Protein AF-A0A382SXR9-F1 (afdb_monomer_lite)

InterPro domains:
  IPR006680 Amidohydrolase-related [PF04909] (3-161)
  IPR032465 2-amino-3-carboxymuconate-6-semialdehyde decarboxylase [PTHR21240] (2-160)
  IPR032466 Metal-dependent hydrolase [SSF51556] (1-163)

Foldseek 3Di:
DAEAEDDAAFDPVCLVCLVVCLVVWLQSVQQPNDNPRDHHHLVNVVVVCVVVVHQAYEHFQEQTQDLVRQVNRLVRQLVSCVVDPRHYAYAGHAFLQVPPSRLVRNVVSVVSRHAAYDCHQCFRNVHQPPPCVSCVSVVVSCVVSVHYYHYDEADPDDDDDGSRGPRHVVSVVVD

pLDDT: mean 93.88, std 7.36, range [59.88, 98.88]

Secondary structure (DSSP, 8-state):
--EEEEE----THHHHTHHHHHHH-HHHHHHT-STT-----HHHHHHHHHHHT--EEEE-----SSHHHHHHHHHHHHHHHHHSTTTEEE-B---GGGTHHHHHHHHHHHHTT---EEEE-HHHHT--TT-HHHHHHHHHHHHHHT--EEE----SSS---TT--S--HHHHTT-

Structure (mmCIF, N/CA/C/O backbone):
data_AF-A0A382SXR9-F1
#
_entry.id   AF-A0A382SXR9-F1
#
loop_
_atom_site.group_PDB
_atom_site.id
_atom_site.type_symbol
_atom_site.label_atom_id
_atom_site.label_alt_id
_atom_site.label_comp_id
_atom_site.label_asym_id
_atom_site.label_entity_id
_atom_site.label_seq_id
_atom_site.pdbx_PDB_ins_code
_atom_site.Cartn_x
_atom_site.Cartn_y
_atom_site.Cartn_z
_atom_site.occupancy
_atom_site.B_iso_or_equiv
_atom_site.auth_seq_id
_atom_site.auth_comp_id
_atom_site.auth_asym_id
_atom_site.auth_atom_id
_atom_site.pdbx_PDB_model_num
ATOM 1 N N . MET A 1 1 ? -22.086 -5.400 10.691 1.00 87.88 1 MET A N 1
ATOM 2 C CA . MET A 1 1 ? -20.706 -5.180 10.244 1.00 87.88 1 MET A CA 1
ATOM 3 C C . MET A 1 1 ? -20.646 -4.976 8.745 1.00 87.88 1 MET A C 1
ATOM 5 O O . MET A 1 1 ? -20.567 -5.946 7.997 1.00 87.88 1 MET A O 1
ATOM 9 N N . VAL A 1 2 ? -20.720 -3.713 8.325 1.00 97.50 2 VAL A N 1
ATOM 10 C CA . VAL A 1 2 ? -20.358 -3.266 6.971 1.00 97.50 2 VAL A CA 1
ATOM 11 C C . VAL A 1 2 ? -18.852 -3.012 6.930 1.00 97.50 2 VAL A C 1
ATOM 13 O O . VAL A 1 2 ? -18.335 -2.294 7.786 1.00 97.50 2 VAL A O 1
ATOM 16 N N . ILE A 1 3 ? -18.162 -3.619 5.960 1.00 98.00 3 ILE A N 1
ATOM 17 C CA . ILE A 1 3 ? -16.726 -3.432 5.738 1.00 98.00 3 ILE A CA 1
ATOM 18 C C . ILE A 1 3 ? -16.524 -2.819 4.355 1.00 98.00 3 ILE A C 1
ATOM 20 O O . ILE A 1 3 ? -16.946 -3.421 3.367 1.00 98.00 3 ILE A O 1
ATOM 24 N N . ASP A 1 4 ? -15.850 -1.673 4.291 1.00 97.94 4 ASP A N 1
ATOM 25 C CA . ASP A 1 4 ? -15.248 -1.193 3.048 1.00 97.94 4 ASP A CA 1
ATOM 26 C C . ASP A 1 4 ? -13.855 -1.813 2.915 1.00 97.94 4 ASP A C 1
ATOM 28 O O . ASP A 1 4 ? -12.965 -1.584 3.732 1.00 97.94 4 ASP A O 1
ATOM 32 N N . SER A 1 5 ? -13.671 -2.668 1.915 1.00 96.31 5 SER A N 1
ATOM 33 C CA . SER A 1 5 ? -12.423 -3.396 1.727 1.00 96.31 5 SER A CA 1
ATOM 34 C C . SER A 1 5 ? -11.449 -2.699 0.786 1.00 96.31 5 SER A C 1
ATOM 36 O O . SER A 1 5 ? -10.496 -3.358 0.391 1.00 96.31 5 SER A O 1
ATOM 38 N N . HIS A 1 6 ? -11.689 -1.457 0.352 1.00 96.81 6 HIS A N 1
ATOM 39 C CA . HIS A 1 6 ? -10.775 -0.752 -0.551 1.00 96.81 6 HIS A CA 1
ATOM 40 C C . HIS A 1 6 ? -10.943 0.764 -0.453 1.00 96.81 6 HIS A C 1
ATOM 42 O O . HIS A 1 6 ? -11.594 1.390 -1.286 1.00 96.81 6 HIS A O 1
ATOM 48 N N . CYS A 1 7 ? -10.251 1.367 0.507 1.00 95.88 7 CYS A N 1
ATOM 49 C CA . CYS A 1 7 ? -10.097 2.815 0.571 1.00 95.88 7 CYS A CA 1
ATOM 50 C C . CYS A 1 7 ? -8.620 3.213 0.603 1.00 95.88 7 CYS A C 1
ATOM 52 O O . CYS A 1 7 ? -7.734 2.394 0.847 1.00 95.88 7 CYS A O 1
ATOM 54 N N . HIS A 1 8 ? -8.357 4.488 0.338 1.00 97.31 8 HIS A N 1
ATOM 55 C CA . HIS A 1 8 ? -7.020 5.068 0.360 1.00 97.31 8 HIS A CA 1
ATOM 56 C C . HIS A 1 8 ? -7.036 6.300 1.255 1.00 97.31 8 HIS A C 1
ATOM 58 O O . HIS A 1 8 ? -7.949 7.119 1.159 1.00 97.31 8 HIS A O 1
ATOM 64 N N . ILE A 1 9 ? -6.008 6.441 2.088 1.00 98.19 9 ILE A N 1
ATOM 65 C CA . ILE A 1 9 ? -5.716 7.678 2.815 1.00 98.19 9 ILE A CA 1
ATOM 66 C C . ILE A 1 9 ? -4.295 8.109 2.486 1.00 98.19 9 ILE A C 1
ATOM 68 O O . ILE A 1 9 ? -3.428 7.278 2.208 1.00 98.19 9 ILE A O 1
ATOM 72 N N . LEU A 1 10 ? -4.046 9.409 2.531 1.00 97.81 10 LEU A N 1
ATOM 73 C CA . LEU A 1 10 ? -2.738 9.986 2.263 1.00 97.81 10 LEU A CA 1
ATOM 74 C C . LEU A 1 10 ? -2.347 10.948 3.384 1.00 97.81 10 LEU A C 1
ATOM 76 O O . LEU A 1 10 ? -3.227 11.572 3.981 1.00 97.81 10 LEU A O 1
ATOM 80 N N . PRO A 1 11 ? -1.039 11.113 3.655 1.00 97.81 11 PRO A N 1
ATOM 81 C CA . PRO A 1 11 ? -0.582 12.123 4.596 1.00 97.81 11 PRO A CA 1
ATOM 82 C C . PRO A 1 11 ? -1.118 13.508 4.199 1.00 97.81 11 PRO A C 1
ATOM 84 O O . PRO A 1 11 ? -0.981 13.886 3.030 1.00 97.81 11 PRO A O 1
ATOM 87 N N . PRO A 1 12 ? -1.650 14.318 5.135 1.00 96.38 12 PRO A N 1
ATOM 88 C CA . PRO A 1 12 ? -2.136 15.665 4.823 1.00 96.38 12 PRO A CA 1
ATOM 89 C C . PRO A 1 12 ? -1.080 16.548 4.135 1.00 96.38 12 PRO A C 1
ATOM 91 O O . PRO A 1 12 ? -1.400 17.356 3.264 1.00 96.38 12 PRO A O 1
ATOM 94 N N . SER A 1 13 ? 0.204 16.329 4.450 1.00 95.94 13 SER A N 1
ATOM 95 C CA . SER A 1 13 ? 1.346 17.012 3.826 1.00 95.94 13 SER A CA 1
ATOM 96 C C . SER A 1 13 ? 1.427 16.812 2.305 1.00 95.94 13 SER A C 1
ATOM 98 O O . SER A 1 13 ? 2.001 17.648 1.604 1.00 95.94 13 SER A O 1
ATOM 100 N N . PHE A 1 14 ? 0.841 15.741 1.754 1.00 95.75 14 PHE A N 1
ATOM 101 C CA . PHE A 1 14 ? 0.859 15.477 0.313 1.00 95.75 14 PHE A CA 1
ATOM 102 C C . PHE A 1 14 ? 0.057 16.524 -0.460 1.00 95.75 14 PHE A C 1
ATOM 104 O O . PHE A 1 14 ? 0.428 16.855 -1.588 1.00 95.75 14 PHE A O 1
ATOM 111 N N . GLN A 1 15 ? -0.982 17.099 0.156 1.00 92.62 15 GLN A N 1
ATOM 112 C CA . GLN A 1 15 ? -1.767 18.187 -0.425 1.00 92.62 15 GLN A CA 1
ATOM 113 C C . GLN A 1 15 ? -0.897 19.410 -0.727 1.00 92.62 15 GLN A C 1
ATOM 115 O O . GLN A 1 15 ? -0.994 19.998 -1.803 1.00 92.62 15 GLN A O 1
ATOM 120 N N . GLU A 1 16 ? -0.020 19.769 0.206 1.00 92.81 16 GLU A N 1
ATOM 121 C CA . GLU A 1 16 ? 0.875 20.925 0.099 1.00 92.81 16 GLU A CA 1
ATOM 122 C C . GLU A 1 16 ? 2.058 20.650 -0.843 1.00 92.81 16 GLU A C 1
ATOM 124 O O . GLU A 1 16 ? 2.633 21.564 -1.435 1.00 92.81 16 GLU A O 1
ATOM 129 N N . ARG A 1 17 ? 2.404 19.370 -1.020 1.00 95.06 17 ARG A N 1
ATOM 130 C CA . ARG A 1 17 ? 3.573 18.905 -1.776 1.00 95.06 17 ARG A CA 1
ATOM 131 C C . ARG A 1 17 ? 3.249 18.388 -3.179 1.00 95.06 17 ARG A C 1
ATOM 133 O O . ARG A 1 17 ? 4.149 17.907 -3.863 1.00 95.06 17 ARG A O 1
ATOM 140 N N . ARG A 1 18 ? 2.012 18.532 -3.668 1.00 93.81 18 ARG A N 1
ATOM 141 C CA . ARG A 1 18 ? 1.554 17.994 -4.971 1.00 93.81 18 ARG A CA 1
ATOM 142 C C . ARG A 1 18 ? 2.523 18.210 -6.128 1.00 93.81 18 ARG A C 1
ATOM 144 O O . ARG A 1 18 ? 2.850 17.262 -6.837 1.00 93.81 18 ARG A O 1
ATOM 151 N N . SER A 1 19 ? 3.012 19.436 -6.312 1.00 93.44 19 SER A N 1
ATOM 152 C CA . SER A 1 19 ? 3.936 19.784 -7.402 1.00 93.44 19 SER A CA 1
ATOM 153 C C . SER A 1 19 ? 5.309 19.114 -7.274 1.00 93.44 19 SER A C 1
ATOM 155 O O . SER A 1 19 ? 5.962 18.823 -8.275 1.00 93.44 19 SER A O 1
ATOM 157 N N . GLU A 1 20 ? 5.794 18.897 -6.050 1.00 95.88 20 GLU A N 1
ATOM 158 C CA . GLU A 1 20 ? 7.013 18.121 -5.793 1.00 95.88 20 GLU A CA 1
ATOM 159 C C . GLU A 1 20 ? 6.757 16.639 -6.073 1.00 95.88 20 GLU A C 1
ATOM 161 O O . GLU A 1 20 ? 7.444 16.057 -6.913 1.00 95.88 20 GLU A O 1
ATOM 166 N N . LEU A 1 21 ? 5.728 16.068 -5.446 1.00 96.50 21 LEU A N 1
ATOM 167 C CA . LEU A 1 21 ? 5.398 14.646 -5.536 1.00 96.50 21 LEU A CA 1
ATOM 168 C C . LEU A 1 21 ? 5.080 14.206 -6.967 1.00 96.50 21 LEU A C 1
ATOM 170 O O . LEU A 1 21 ? 5.564 13.168 -7.403 1.00 96.50 21 LEU A O 1
ATOM 174 N N . SER A 1 22 ? 4.38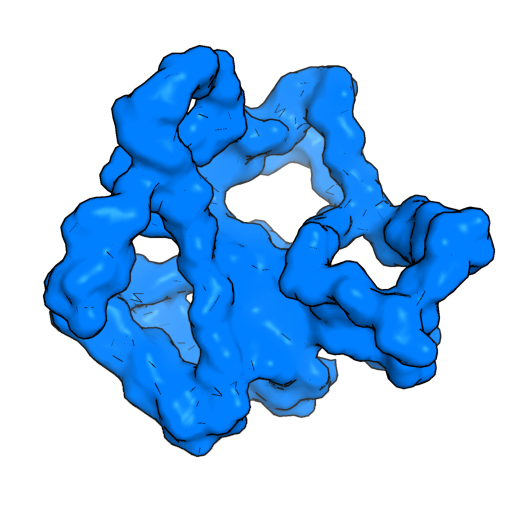3 15.038 -7.745 1.00 94.62 22 SER A N 1
ATOM 175 C CA . SER A 1 22 ? 4.067 14.753 -9.155 1.00 94.62 22 SER A CA 1
ATOM 176 C C . SER A 1 22 ? 5.303 14.627 -10.046 1.00 94.62 22 SER A C 1
ATOM 178 O O . SER A 1 22 ? 5.252 13.959 -11.073 1.00 94.62 22 SER A O 1
ATOM 180 N N . ARG A 1 23 ? 6.412 15.287 -9.685 1.00 95.06 23 ARG A N 1
ATOM 181 C CA . ARG A 1 23 ? 7.692 15.167 -10.405 1.00 95.06 23 ARG A CA 1
ATOM 182 C C . ARG A 1 23 ? 8.549 14.024 -9.880 1.00 95.06 23 ARG A C 1
ATOM 184 O O . ARG A 1 23 ? 9.428 13.555 -10.596 1.00 95.06 23 ARG A O 1
ATOM 191 N N . ARG A 1 24 ? 8.333 13.636 -8.626 1.00 96.06 24 ARG A N 1
ATOM 192 C CA . ARG A 1 24 ? 9.143 12.652 -7.917 1.00 96.06 24 ARG A CA 1
ATOM 193 C C . ARG A 1 24 ? 8.649 11.225 -8.123 1.00 96.06 24 ARG A C 1
ATOM 195 O O . ARG A 1 24 ? 9.470 10.323 -8.220 1.00 96.06 24 ARG A O 1
ATOM 202 N N . ASP A 1 25 ? 7.337 11.033 -8.189 1.00 97.38 25 ASP A N 1
ATOM 203 C CA . ASP A 1 25 ? 6.716 9.716 -8.222 1.00 97.38 25 ASP A CA 1
ATOM 204 C C . ASP A 1 25 ? 5.744 9.579 -9.399 1.00 97.38 25 ASP A C 1
ATOM 206 O O . ASP A 1 25 ? 4.841 10.399 -9.580 1.00 97.38 25 ASP A O 1
ATOM 210 N N . ALA A 1 26 ? 5.919 8.529 -10.205 1.00 94.25 26 ALA A N 1
ATOM 211 C CA . ALA A 1 26 ? 5.116 8.328 -11.408 1.00 94.25 26 ALA A CA 1
ATOM 212 C C . ALA A 1 26 ? 3.651 7.986 -11.092 1.00 94.25 26 ALA A C 1
ATOM 214 O O . ALA A 1 26 ? 2.754 8.387 -11.836 1.00 94.25 26 ALA A O 1
ATOM 215 N N . THR A 1 27 ? 3.392 7.289 -9.984 1.00 94.62 27 THR A N 1
ATOM 216 C CA . THR A 1 27 ? 2.033 6.952 -9.543 1.00 94.62 27 THR A CA 1
ATOM 217 C C . THR A 1 27 ? 1.310 8.202 -9.062 1.00 94.62 27 THR A C 1
ATOM 219 O O . THR A 1 27 ? 0.202 8.472 -9.527 1.00 94.62 27 THR A O 1
ATOM 222 N N . PHE A 1 28 ? 1.957 9.035 -8.242 1.00 95.50 28 PHE A N 1
ATOM 223 C CA . PHE A 1 28 ? 1.408 10.336 -7.856 1.00 95.50 28 PHE A CA 1
ATOM 224 C C . PHE A 1 28 ? 1.161 11.222 -9.084 1.00 95.50 28 PHE A C 1
ATOM 226 O O . PHE A 1 28 ? 0.068 11.759 -9.259 1.00 95.50 28 PHE A O 1
ATOM 233 N N . GLY A 1 29 ? 2.157 11.334 -9.969 1.00 92.81 29 GLY A N 1
ATOM 234 C CA . GLY A 1 29 ? 2.072 12.108 -11.206 1.00 92.81 29 GLY A CA 1
ATOM 235 C C . GLY A 1 29 ? 0.915 11.674 -12.110 1.00 92.81 29 GLY A C 1
ATOM 236 O O . GLY A 1 29 ? 0.283 12.517 -12.748 1.00 92.81 29 GLY A O 1
ATOM 237 N N . SER A 1 30 ? 0.604 10.377 -12.137 1.00 89.81 30 SER A N 1
ATOM 238 C CA . SER A 1 30 ? -0.479 9.818 -12.947 1.00 89.81 30 SER A CA 1
ATOM 239 C C . SER A 1 30 ? -1.860 9.968 -12.305 1.00 89.81 30 SER A C 1
ATOM 241 O O . SER A 1 30 ? -2.809 10.319 -13.002 1.00 89.81 30 SER A O 1
ATOM 243 N N . LEU A 1 31 ? -1.982 9.709 -11.000 1.00 88.69 31 LEU A N 1
ATOM 244 C CA . LEU A 1 31 ? -3.272 9.557 -10.316 1.00 88.69 31 LEU A CA 1
ATOM 245 C C . LEU A 1 31 ? -3.721 10.801 -9.543 1.00 88.69 31 LEU A C 1
ATOM 247 O O . LEU A 1 31 ? -4.913 11.076 -9.455 1.00 88.69 31 LEU A O 1
ATOM 251 N N . LEU A 1 32 ? -2.773 11.536 -8.962 1.00 90.19 32 LEU A N 1
ATOM 252 C CA . LEU A 1 32 ? -3.026 12.487 -7.871 1.00 90.19 32 LEU A CA 1
ATOM 253 C C . LEU A 1 32 ? -2.549 13.913 -8.184 1.00 90.19 32 LEU A C 1
ATOM 255 O O . LEU A 1 32 ? -2.726 14.829 -7.380 1.00 90.19 32 LEU A O 1
ATOM 259 N N . SER A 1 33 ? -1.942 14.123 -9.353 1.00 85.31 33 SER A N 1
ATOM 260 C CA . SER A 1 33 ? -1.326 15.398 -9.738 1.00 85.31 33 SER A CA 1
ATOM 261 C C . SER A 1 33 ? -2.318 16.507 -10.076 1.00 85.31 33 SER A C 1
ATOM 263 O O . SER A 1 33 ? -1.942 17.677 -10.082 1.00 85.31 33 SER A O 1
ATOM 265 N N . ARG A 1 34 ? -3.578 16.165 -10.368 1.00 83.69 34 ARG A N 1
ATOM 266 C CA . ARG A 1 34 ? -4.601 17.152 -10.719 1.00 83.69 34 ARG A CA 1
ATOM 267 C C . ARG A 1 34 ? -5.052 17.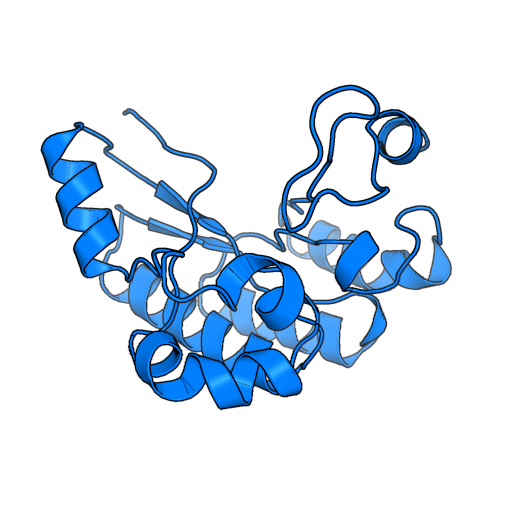927 -9.482 1.00 83.69 34 ARG A C 1
ATOM 269 O O . ARG A 1 34 ? -5.306 17.328 -8.439 1.00 83.69 34 ARG A O 1
ATOM 276 N N . ASP A 1 35 ? -5.242 19.235 -9.634 1.00 77.25 35 ASP A N 1
ATOM 277 C CA . ASP A 1 35 ? -5.682 20.121 -8.546 1.00 77.25 35 ASP A CA 1
ATOM 278 C C . ASP A 1 35 ? -7.073 19.762 -7.992 1.00 77.25 35 ASP A C 1
ATOM 280 O O . ASP A 1 35 ? -7.378 20.072 -6.844 1.00 77.25 35 ASP A O 1
ATOM 284 N N . ASP A 1 36 ? -7.907 19.089 -8.794 1.00 80.81 36 ASP A N 1
ATOM 285 C CA . ASP A 1 36 ? -9.245 18.624 -8.417 1.00 80.81 36 ASP A CA 1
ATOM 286 C C . ASP A 1 36 ? -9.271 17.217 -7.796 1.00 80.81 36 ASP A C 1
ATOM 288 O O . ASP A 1 36 ? -10.315 16.796 -7.297 1.00 80.81 36 ASP A O 1
ATOM 292 N N . ALA A 1 37 ? -8.155 16.478 -7.801 1.00 81.81 37 ALA A N 1
ATOM 293 C CA . ALA A 1 37 ? -8.093 15.167 -7.162 1.00 81.81 37 ALA A CA 1
ATOM 294 C C . ALA A 1 37 ? -8.220 15.336 -5.645 1.00 81.81 37 ALA A C 1
ATOM 296 O O . ALA A 1 37 ? -7.466 16.101 -5.057 1.00 81.81 37 ALA A O 1
ATOM 297 N N . VAL A 1 38 ? -9.131 14.629 -4.983 1.00 84.44 38 VAL A N 1
ATOM 298 C CA . VAL A 1 38 ? -9.257 14.690 -3.518 1.00 84.44 38 VAL A CA 1
ATOM 299 C C . VAL A 1 38 ? -8.226 13.751 -2.887 1.00 84.44 38 VAL A C 1
ATOM 301 O O . VAL A 1 38 ? -8.195 12.569 -3.217 1.00 84.44 38 VAL A O 1
ATOM 304 N N . LEU A 1 39 ? -7.384 14.267 -1.985 1.00 93.00 39 LEU A N 1
ATOM 305 C CA . LEU A 1 39 ? -6.491 13.452 -1.152 1.00 93.00 39 LEU A CA 1
ATOM 306 C C . LEU A 1 39 ? -7.132 13.349 0.230 1.00 93.00 39 LEU A C 1
ATOM 308 O O . LEU A 1 39 ? -7.037 14.284 1.021 1.00 93.00 39 LEU A O 1
ATOM 312 N N . ALA A 1 40 ? -7.849 12.256 0.476 1.00 94.81 40 ALA A N 1
ATOM 313 C CA . ALA A 1 40 ? -8.476 12.020 1.768 1.00 94.81 40 ALA A CA 1
ATOM 314 C C . ALA A 1 40 ? -7.415 11.661 2.817 1.00 94.81 40 ALA A C 1
ATOM 316 O O . ALA A 1 40 ? -6.507 10.872 2.547 1.00 94.81 40 ALA A O 1
ATOM 317 N N . ASP A 1 41 ? -7.548 12.229 4.010 1.00 97.88 41 ASP A N 1
ATOM 318 C CA . ASP A 1 41 ? -6.812 11.818 5.199 1.00 97.88 41 ASP A CA 1
ATOM 319 C C . ASP A 1 41 ? -7.682 10.887 6.068 1.00 97.88 41 ASP A C 1
ATOM 321 O O . ASP A 1 41 ? -8.830 10.571 5.735 1.00 97.88 41 ASP A O 1
ATOM 325 N N . VAL A 1 42 ? -7.124 10.399 7.176 1.00 98.50 42 VAL A N 1
ATOM 326 C CA . VAL A 1 42 ? -7.827 9.496 8.097 1.00 98.50 42 VAL A CA 1
ATOM 327 C C . VAL A 1 42 ? -9.074 10.133 8.719 1.00 98.50 42 VAL A C 1
ATOM 329 O O . VAL A 1 42 ? -10.070 9.442 8.909 1.00 98.50 42 VAL A O 1
ATOM 332 N N . GLU A 1 43 ? -9.059 11.438 8.996 1.00 98.25 43 GLU A N 1
ATOM 333 C CA . GLU A 1 43 ? -10.192 12.127 9.622 1.00 98.25 43 GLU A CA 1
ATOM 334 C C . GLU A 1 43 ? -11.367 12.228 8.648 1.00 98.25 43 GLU A C 1
ATOM 336 O O . GLU A 1 43 ? -12.504 11.912 9.007 1.00 98.25 43 GLU A O 1
ATOM 341 N N . ALA A 1 44 ? -11.093 12.590 7.391 1.00 98.00 44 ALA A N 1
ATOM 342 C CA . ALA A 1 44 ? -12.094 12.587 6.331 1.00 98.00 44 ALA A CA 1
ATOM 343 C C . ALA A 1 44 ? -12.701 11.187 6.134 1.00 98.00 44 ALA A C 1
ATOM 345 O O . ALA A 1 44 ? -13.924 11.058 6.056 1.00 98.00 44 ALA A O 1
ATOM 346 N N . LEU A 1 45 ? -11.865 10.138 6.130 1.00 98.31 45 LEU A N 1
ATOM 347 C CA . LEU A 1 45 ? -12.334 8.754 6.034 1.00 98.31 45 LEU A CA 1
ATOM 348 C C . LEU A 1 45 ? -13.265 8.386 7.199 1.00 98.31 45 LEU A C 1
ATOM 350 O O . LEU A 1 45 ? -14.325 7.813 6.967 1.00 98.31 45 LEU A O 1
ATOM 354 N N . LEU A 1 46 ? -12.903 8.709 8.443 1.00 98.62 46 LEU A N 1
ATOM 355 C CA . LEU A 1 46 ? -13.718 8.377 9.618 1.00 98.62 46 LEU A CA 1
ATOM 356 C C . LEU A 1 46 ? -15.069 9.104 9.612 1.00 98.62 46 LEU A C 1
ATOM 358 O O . LEU A 1 46 ? -16.089 8.495 9.938 1.00 98.62 46 LEU A O 1
ATOM 362 N N . VAL A 1 47 ? -15.094 10.373 9.192 1.00 98.38 47 VAL A N 1
ATOM 363 C CA . VAL A 1 47 ? -16.340 11.138 9.021 1.00 98.38 47 VAL A CA 1
ATOM 364 C C . VAL A 1 47 ? -17.254 10.475 7.991 1.00 98.38 47 VAL A C 1
ATOM 366 O O . VAL A 1 47 ? -18.451 10.321 8.245 1.00 98.38 47 VAL A O 1
ATOM 369 N N . ASP A 1 48 ? -16.707 10.058 6.849 1.00 97.94 48 ASP A N 1
ATOM 370 C CA . ASP A 1 48 ? -17.470 9.361 5.812 1.00 97.94 48 ASP A CA 1
ATOM 371 C C . ASP A 1 48 ? -17.961 7.990 6.300 1.00 97.94 48 ASP A C 1
ATOM 373 O O . ASP A 1 48 ? -19.128 7.646 6.103 1.00 97.94 48 ASP A O 1
ATOM 377 N N . MET A 1 49 ? -17.118 7.243 7.022 1.00 98.44 49 MET A N 1
ATOM 378 C CA . MET A 1 49 ? -17.493 5.966 7.632 1.00 98.44 49 MET A CA 1
ATOM 379 C C . MET A 1 49 ? -18.672 6.116 8.600 1.00 98.44 49 MET A C 1
ATOM 381 O O . MET A 1 49 ? -19.626 5.340 8.529 1.00 98.44 49 MET A O 1
ATOM 385 N N . ASP A 1 50 ? -18.633 7.110 9.490 1.00 98.62 50 ASP A N 1
ATOM 386 C CA . ASP A 1 50 ? -19.697 7.355 10.467 1.00 98.62 50 ASP A CA 1
ATOM 387 C C . ASP A 1 50 ? -20.992 7.834 9.791 1.00 98.62 50 ASP A C 1
ATOM 389 O O . ASP A 1 50 ? -22.086 7.415 10.180 1.00 98.62 50 ASP A O 1
ATOM 393 N N . ARG A 1 51 ? -20.881 8.676 8.753 1.00 98.38 51 ARG A N 1
ATOM 394 C CA . ARG A 1 51 ? -22.024 9.145 7.955 1.00 98.38 51 ARG A CA 1
ATOM 395 C C . ARG A 1 51 ? -22.730 7.993 7.240 1.00 98.38 51 ARG A C 1
ATOM 397 O O . ARG A 1 51 ? -23.960 7.942 7.247 1.00 98.38 51 ARG A O 1
ATOM 404 N N . ASP A 1 52 ? -21.961 7.097 6.627 1.00 98.06 52 ASP A N 1
ATOM 405 C CA . ASP A 1 52 ? -22.478 6.065 5.722 1.00 98.06 52 ASP A CA 1
ATOM 406 C C . ASP A 1 52 ? -22.706 4.711 6.424 1.00 98.06 52 ASP A C 1
ATOM 408 O O . ASP A 1 52 ? -23.226 3.769 5.824 1.00 98.06 52 ASP A O 1
ATOM 412 N N . GLY A 1 53 ? -22.365 4.610 7.714 1.00 98.06 53 GLY A N 1
ATOM 413 C CA . GLY A 1 53 ? -22.548 3.400 8.517 1.00 98.06 53 GLY A CA 1
ATOM 414 C C . GLY A 1 53 ? -21.525 2.298 8.223 1.00 98.06 53 GLY A C 1
ATOM 415 O O . GLY A 1 53 ? -21.830 1.117 8.402 1.00 98.06 53 GLY A O 1
ATOM 416 N N . VAL A 1 54 ? -20.319 2.661 7.773 1.00 98.56 54 VAL A N 1
ATOM 417 C CA . VAL A 1 54 ? -19.198 1.731 7.578 1.00 98.56 54 VAL A CA 1
ATOM 418 C C . VAL A 1 54 ? -18.510 1.481 8.922 1.00 98.56 54 VAL A C 1
ATOM 420 O O . VAL A 1 54 ? -17.894 2.361 9.527 1.00 98.56 54 VAL A O 1
ATOM 423 N N . GLU A 1 55 ? -18.613 0.247 9.409 1.00 98.50 55 GLU A N 1
ATOM 424 C CA . GLU A 1 55 ? -18.099 -0.135 10.728 1.00 98.50 55 GLU A CA 1
ATOM 425 C C . GLU A 1 55 ? -16.576 -0.349 10.706 1.00 98.50 55 GLU A C 1
ATOM 427 O O . GLU A 1 55 ? -15.904 -0.059 11.699 1.00 98.50 55 GLU A O 1
ATOM 432 N N . HIS A 1 56 ? -16.026 -0.813 9.578 1.00 98.62 56 HIS A N 1
ATOM 433 C CA . HIS A 1 56 ? -14.595 -1.071 9.415 1.00 98.62 56 HIS A CA 1
ATOM 434 C C . HIS A 1 56 ? -14.120 -0.791 7.986 1.00 98.62 56 HIS A C 1
ATOM 436 O O . HIS A 1 56 ? -14.834 -1.105 7.035 1.00 98.62 56 HIS A O 1
ATOM 442 N N . SER A 1 57 ? -12.896 -0.287 7.835 1.00 98.69 57 SER A N 1
ATOM 443 C CA . SER A 1 57 ? -12.296 -0.016 6.525 1.00 98.69 57 SER A CA 1
ATOM 444 C C . SER A 1 57 ? -10.910 -0.637 6.384 1.00 98.69 57 SER A C 1
ATOM 446 O O . SER A 1 57 ? -10.108 -0.629 7.322 1.00 98.69 57 SER A O 1
ATOM 448 N N . VAL A 1 58 ? -10.616 -1.163 5.196 1.00 98.56 58 VAL A N 1
ATOM 449 C CA . VAL A 1 58 ? -9.278 -1.615 4.813 1.00 98.56 58 VAL A CA 1
ATOM 450 C C . VAL A 1 58 ? -8.609 -0.524 3.986 1.00 98.56 58 VAL A C 1
ATOM 452 O O . VAL A 1 58 ? -8.950 -0.301 2.824 1.00 98.56 58 VAL A O 1
ATOM 455 N N . VAL A 1 59 ? -7.654 0.147 4.619 1.00 98.50 59 VAL A N 1
ATOM 456 C CA . VAL A 1 59 ? -6.842 1.209 4.038 1.00 98.50 59 VAL A CA 1
ATOM 457 C C . VAL A 1 59 ? -5.695 0.575 3.268 1.00 98.50 59 VAL A C 1
ATOM 459 O O . VAL A 1 59 ? -4.798 -0.041 3.850 1.00 98.50 59 VAL A O 1
ATOM 462 N N . MET A 1 60 ? -5.728 0.727 1.955 1.00 98.12 60 MET A N 1
ATOM 463 C CA . MET A 1 60 ? -4.713 0.182 1.074 1.00 98.12 60 MET A CA 1
ATOM 464 C C . MET A 1 60 ? -3.459 1.047 1.083 1.00 98.12 60 MET A C 1
ATOM 466 O O . MET A 1 60 ? -3.516 2.273 1.186 1.00 98.12 60 MET A O 1
ATOM 470 N N . GLY A 1 61 ? -2.313 0.395 0.918 1.00 97.38 61 GLY A N 1
ATOM 471 C CA . GLY A 1 61 ? -1.145 1.067 0.386 1.00 97.38 61 GLY A CA 1
ATOM 472 C C . GLY A 1 61 ? -1.394 1.489 -1.062 1.00 97.38 61 GLY A C 1
ATOM 473 O O . GLY A 1 61 ? -2.343 1.055 -1.715 1.00 97.38 61 GLY A O 1
ATOM 474 N N . MET A 1 62 ? -0.507 2.313 -1.595 1.00 96.75 62 MET A N 1
ATOM 475 C CA . MET A 1 62 ? -0.553 2.757 -2.984 1.00 96.75 62 MET A CA 1
ATOM 476 C C . MET A 1 62 ? 0.684 2.246 -3.718 1.00 96.75 62 MET A C 1
ATOM 478 O O . MET A 1 62 ? 1.752 2.067 -3.129 1.00 96.75 62 MET A O 1
ATOM 482 N N . GLY A 1 63 ? 0.560 2.022 -5.023 1.00 96.19 63 GLY A N 1
ATOM 483 C CA . GLY A 1 63 ? 1.645 1.503 -5.848 1.00 96.19 63 GLY A CA 1
ATOM 484 C C . GLY A 1 63 ? 2.714 2.553 -6.146 1.00 96.19 63 GLY A C 1
ATOM 485 O O . GLY A 1 63 ? 2.918 2.883 -7.308 1.00 96.19 63 GLY A O 1
ATOM 486 N N . TRP A 1 64 ? 3.381 3.111 -5.135 1.00 97.88 64 TRP A N 1
ATOM 487 C CA . TRP A 1 64 ? 4.433 4.114 -5.315 1.00 97.88 64 TRP A CA 1
ATOM 488 C C . TRP A 1 64 ? 5.639 3.556 -6.080 1.00 97.88 64 TRP A C 1
ATOM 490 O O . TRP A 1 64 ? 5.946 2.360 -6.047 1.00 97.88 64 TRP A O 1
ATOM 500 N N . THR A 1 65 ? 6.339 4.457 -6.758 1.00 97.62 65 THR A N 1
ATOM 501 C CA . THR A 1 65 ? 7.591 4.218 -7.485 1.00 97.62 65 THR A CA 1
ATOM 502 C C . THR A 1 65 ? 8.822 4.687 -6.706 1.00 97.62 65 THR A C 1
ATOM 504 O O . THR A 1 65 ? 9.880 4.068 -6.814 1.00 97.62 65 THR A O 1
ATOM 507 N N . ASP A 1 66 ? 8.680 5.719 -5.868 1.00 98.19 66 ASP A N 1
ATOM 508 C CA . ASP A 1 66 ? 9.713 6.202 -4.949 1.00 98.19 66 ASP A CA 1
ATOM 509 C C . ASP A 1 66 ? 9.625 5.470 -3.600 1.00 98.19 66 ASP A C 1
ATOM 511 O O . ASP A 1 66 ? 8.626 5.556 -2.882 1.00 98.19 66 ASP A O 1
ATOM 515 N N . PHE A 1 67 ? 10.701 4.768 -3.233 1.00 98.25 67 PHE A N 1
ATOM 516 C CA . PHE A 1 67 ? 10.771 3.989 -1.994 1.00 98.25 67 PHE A CA 1
ATOM 517 C C . PHE A 1 67 ? 10.544 4.843 -0.741 1.00 98.25 67 PHE A C 1
ATOM 519 O O . PHE A 1 67 ? 9.832 4.440 0.173 1.00 98.25 67 PHE A O 1
ATOM 526 N N . ARG A 1 68 ? 11.123 6.047 -0.679 1.00 98.12 68 ARG A N 1
ATOM 527 C CA . ARG A 1 68 ? 11.022 6.908 0.509 1.00 98.12 68 ARG A CA 1
ATOM 528 C C . ARG A 1 68 ? 9.630 7.506 0.655 1.00 98.12 68 ARG A C 1
ATOM 530 O O . ARG A 1 68 ? 9.162 7.652 1.778 1.00 98.12 68 ARG A O 1
ATOM 537 N N . LEU A 1 69 ? 8.971 7.819 -0.458 1.00 98.06 69 LEU A N 1
ATOM 538 C CA . LEU A 1 69 ? 7.575 8.243 -0.454 1.00 98.06 69 LEU A CA 1
ATOM 539 C C . LEU A 1 69 ? 6.657 7.117 0.034 1.00 98.06 69 LEU A C 1
ATOM 541 O O . LEU A 1 69 ? 5.745 7.366 0.818 1.00 98.06 69 LEU A O 1
ATOM 545 N N . ALA A 1 70 ? 6.940 5.874 -0.366 1.00 98.50 70 ALA A N 1
ATOM 546 C CA . ALA A 1 70 ? 6.213 4.714 0.131 1.00 98.50 70 ALA A CA 1
ATOM 547 C C . ALA A 1 70 ? 6.381 4.515 1.636 1.00 98.50 70 ALA A C 1
ATOM 549 O O . ALA A 1 70 ? 5.392 4.275 2.320 1.00 98.50 70 ALA A O 1
ATOM 550 N N . GLN A 1 71 ? 7.598 4.678 2.161 1.00 98.69 71 GLN A N 1
ATOM 551 C CA . GLN A 1 71 ? 7.838 4.622 3.604 1.00 98.69 71 GLN A CA 1
ATOM 552 C C . GLN A 1 71 ? 7.083 5.723 4.358 1.00 98.69 71 GLN A C 1
ATOM 554 O O . GLN A 1 71 ? 6.499 5.442 5.399 1.00 98.69 71 GLN A O 1
ATOM 559 N N . GLU A 1 72 ? 7.056 6.950 3.825 1.00 98.62 72 GLU A N 1
ATOM 560 C CA . GLU A 1 72 ? 6.289 8.063 4.404 1.00 98.62 72 GLU A CA 1
ATOM 561 C C . GLU A 1 72 ? 4.783 7.747 4.450 1.00 98.62 72 GLU A C 1
ATOM 563 O O . GLU A 1 72 ? 4.145 7.914 5.488 1.00 98.62 72 GLU A O 1
ATOM 568 N N . ALA A 1 73 ? 4.222 7.223 3.356 1.00 98.62 73 ALA A N 1
ATOM 569 C CA . ALA A 1 73 ? 2.822 6.807 3.309 1.00 98.62 73 ALA A CA 1
ATOM 570 C C . ALA A 1 73 ? 2.528 5.622 4.248 1.00 98.62 73 ALA A C 1
ATOM 572 O O . ALA A 1 73 ? 1.497 5.604 4.914 1.00 98.62 73 ALA A O 1
ATOM 573 N N . ASN A 1 74 ? 3.437 4.648 4.338 1.00 98.81 74 ASN A N 1
ATOM 574 C CA . ASN A 1 74 ? 3.291 3.505 5.238 1.00 98.81 74 ASN A CA 1
ATOM 575 C C . ASN A 1 74 ? 3.299 3.927 6.703 1.00 98.81 74 ASN A C 1
ATOM 577 O O . ASN A 1 74 ? 2.493 3.414 7.472 1.00 98.81 74 ASN A O 1
ATOM 581 N N . GLU A 1 75 ? 4.177 4.856 7.086 1.00 98.81 75 GLU A N 1
ATOM 582 C CA . GLU A 1 75 ? 4.215 5.383 8.452 1.00 98.81 75 GLU A CA 1
ATOM 583 C C . GLU A 1 75 ? 2.882 6.035 8.823 1.00 98.81 75 GLU A C 1
ATOM 585 O O . GLU A 1 75 ? 2.314 5.744 9.871 1.00 98.81 75 GLU A O 1
ATOM 590 N N . TYR A 1 76 ? 2.312 6.812 7.903 1.00 98.81 76 TYR A N 1
ATOM 591 C CA . TYR A 1 76 ? 0.999 7.410 8.103 1.00 98.81 76 TYR A CA 1
ATOM 592 C C . TYR A 1 76 ? -0.122 6.369 8.264 1.00 98.81 76 TYR A C 1
ATOM 594 O O . TYR A 1 76 ? -0.965 6.503 9.150 1.00 98.81 76 TYR A O 1
ATOM 602 N N . ILE A 1 77 ? -0.125 5.299 7.459 1.00 98.81 77 ILE A N 1
ATOM 603 C CA . ILE A 1 77 ? -1.103 4.206 7.599 1.00 98.81 77 ILE A CA 1
ATOM 604 C C . ILE A 1 77 ? -0.915 3.474 8.938 1.00 98.81 77 ILE A C 1
ATOM 606 O O . ILE A 1 77 ? -1.904 3.149 9.596 1.00 98.81 77 ILE A O 1
ATOM 610 N N . ILE A 1 78 ? 0.329 3.231 9.363 1.00 98.88 78 ILE A N 1
ATOM 611 C CA . ILE A 1 78 ? 0.647 2.622 10.664 1.00 98.88 78 ILE A CA 1
ATOM 612 C C . ILE A 1 78 ? 0.070 3.471 11.801 1.00 98.88 78 ILE A C 1
ATOM 614 O O . ILE A 1 78 ? -0.655 2.943 12.647 1.00 98.88 78 ILE A O 1
ATOM 618 N N . GLU A 1 79 ? 0.336 4.778 11.798 1.00 98.81 79 GLU A N 1
ATOM 619 C CA . GLU A 1 79 ? -0.193 5.711 12.796 1.00 98.81 79 GLU A CA 1
ATOM 620 C C . GLU A 1 79 ? -1.728 5.742 12.786 1.00 98.81 79 GLU A C 1
ATOM 622 O O . GLU A 1 79 ? -2.360 5.637 13.839 1.00 98.81 79 GLU A O 1
ATOM 627 N N . ALA A 1 80 ? -2.346 5.820 11.603 1.00 98.75 80 ALA A N 1
ATOM 628 C CA . ALA A 1 80 ? -3.798 5.826 11.448 1.00 98.75 80 ALA A CA 1
ATOM 629 C C . ALA A 1 80 ? -4.449 4.560 12.027 1.00 98.75 80 ALA A C 1
ATOM 631 O O . ALA A 1 80 ? -5.436 4.654 12.761 1.00 98.75 80 ALA A O 1
ATOM 632 N N . VAL A 1 81 ? -3.886 3.381 11.739 1.00 98.62 81 VAL A N 1
ATOM 633 C CA . VAL A 1 81 ? -4.368 2.093 12.260 1.00 98.62 81 VAL A CA 1
ATOM 634 C C . VAL A 1 81 ? -4.176 2.001 13.773 1.00 98.62 81 VAL A C 1
ATOM 636 O O . VAL A 1 81 ? -5.095 1.580 14.478 1.00 98.62 81 VAL A O 1
ATOM 639 N N . ALA A 1 82 ? -3.017 2.416 14.288 1.00 98.56 82 ALA A N 1
ATOM 640 C CA . ALA A 1 82 ? -2.720 2.380 15.718 1.00 98.56 82 ALA A CA 1
ATOM 641 C C . ALA A 1 82 ? -3.651 3.296 16.531 1.00 98.56 82 ALA A C 1
ATOM 643 O O . ALA A 1 82 ? -4.091 2.917 17.618 1.00 98.56 82 ALA A O 1
ATOM 644 N N . ASN A 1 83 ? -3.987 4.468 15.988 1.00 98.50 83 ASN A N 1
ATOM 645 C CA . ASN A 1 83 ? -4.852 5.449 16.643 1.00 98.50 83 ASN A CA 1
ATOM 646 C C . ASN A 1 83 ? -6.349 5.113 16.544 1.00 98.50 83 ASN A C 1
ATOM 648 O O . ASN A 1 83 ? -7.137 5.632 17.331 1.00 98.50 83 ASN A O 1
ATOM 652 N N . ASN A 1 84 ? -6.747 4.222 15.629 1.00 98.25 84 ASN A N 1
ATOM 653 C CA . ASN A 1 84 ? -8.149 3.863 15.387 1.00 98.25 84 ASN A CA 1
ATOM 654 C C . ASN A 1 84 ? -8.391 2.344 15.488 1.00 98.25 84 ASN A C 1
ATOM 656 O O . ASN A 1 84 ? -8.891 1.715 14.540 1.00 98.25 84 ASN A O 1
ATOM 660 N N . PRO A 1 85 ? -8.053 1.716 16.633 1.00 95.94 85 PRO A N 1
ATOM 661 C CA . PRO A 1 85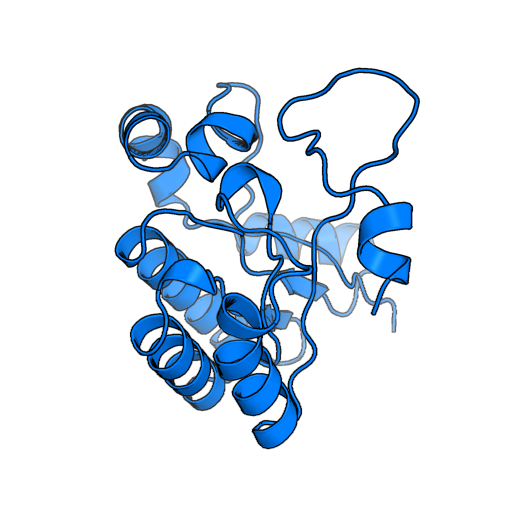 ? -8.142 0.272 16.785 1.00 95.94 85 PRO A CA 1
ATOM 662 C C . PRO A 1 85 ? -9.585 -0.214 16.616 1.00 95.94 85 PRO A C 1
ATOM 664 O O . PRO A 1 85 ? -10.530 0.345 17.169 1.00 95.94 85 PRO A O 1
ATOM 667 N N . GLY A 1 86 ? -9.759 -1.284 15.839 1.00 95.88 86 GLY A N 1
ATOM 668 C CA . GLY A 1 86 ? -11.070 -1.877 15.555 1.00 95.88 86 GLY A CA 1
ATOM 669 C C . GLY A 1 86 ? -11.851 -1.199 14.425 1.00 95.88 86 GLY A C 1
ATOM 670 O O . GLY A 1 86 ? -12.791 -1.807 13.917 1.00 95.88 86 GLY A O 1
ATOM 671 N N . ARG A 1 87 ? -11.437 -0.010 13.968 1.00 98.31 87 ARG A N 1
ATOM 672 C CA . ARG A 1 87 ? -12.046 0.682 12.818 1.00 98.31 87 ARG A CA 1
ATOM 673 C C . ARG A 1 87 ? -11.268 0.471 11.524 1.00 98.31 87 ARG A C 1
ATOM 675 O O . ARG A 1 87 ? -11.888 0.393 10.472 1.00 98.31 87 ARG A O 1
ATOM 682 N N . LEU A 1 88 ? -9.941 0.360 11.598 1.00 98.75 88 LEU A N 1
ATOM 683 C CA . LEU A 1 88 ? -9.083 0.299 10.415 1.00 98.75 88 LEU A CA 1
ATOM 684 C C . LEU A 1 88 ? -8.204 -0.957 10.392 1.00 98.75 88 LEU A C 1
ATOM 686 O O . LEU A 1 88 ? -7.698 -1.407 11.423 1.00 98.75 88 LEU A O 1
ATOM 690 N N . THR A 1 89 ? -7.983 -1.479 9.190 1.00 98.69 89 THR A N 1
ATOM 691 C CA . THR A 1 89 ? -6.894 -2.402 8.852 1.00 98.69 89 THR A CA 1
ATOM 692 C C . THR A 1 89 ? -6.063 -1.757 7.751 1.00 98.69 89 THR A C 1
ATOM 694 O O . THR A 1 89 ? -6.634 -1.278 6.782 1.00 98.69 89 THR A O 1
ATOM 697 N N . GLY A 1 90 ? -4.736 -1.743 7.872 1.00 98.62 90 GLY A N 1
ATOM 698 C CA . GLY A 1 90 ? -3.863 -1.126 6.868 1.00 98.62 90 GLY A CA 1
ATOM 699 C C . GLY A 1 90 ? -3.055 -2.145 6.072 1.00 98.62 90 GLY A C 1
ATOM 700 O O . GLY A 1 90 ? -2.633 -3.169 6.620 1.00 98.62 90 GLY A O 1
ATOM 701 N N . PHE A 1 91 ? -2.840 -1.870 4.788 1.00 98.81 91 PHE A N 1
ATOM 702 C CA . PHE A 1 91 ? -1.926 -2.603 3.911 1.00 98.81 91 PHE A CA 1
ATOM 703 C C . PHE A 1 91 ? -0.716 -1.723 3.590 1.00 98.81 91 PHE A C 1
ATOM 705 O O . PHE A 1 91 ? -0.825 -0.501 3.520 1.00 98.81 91 PHE A O 1
ATOM 712 N N . CYS A 1 92 ? 0.455 -2.334 3.413 1.00 98.25 92 CYS A N 1
ATOM 713 C CA . CYS A 1 92 ? 1.668 -1.591 3.109 1.00 98.25 92 CYS A CA 1
ATOM 714 C C . CYS A 1 92 ? 1.825 -1.321 1.609 1.00 98.25 92 CYS A C 1
ATOM 716 O O . CYS A 1 92 ? 1.607 -2.177 0.750 1.00 98.25 92 CYS A O 1
ATOM 718 N N . SER A 1 93 ? 2.278 -0.115 1.307 1.00 98.44 93 SER A N 1
ATOM 719 C CA . SER A 1 93 ? 2.729 0.314 -0.006 1.00 98.44 93 SER A CA 1
ATOM 720 C C . SER A 1 93 ? 4.123 -0.240 -0.279 1.00 98.44 93 SER A C 1
ATOM 722 O O . SER A 1 93 ? 5.070 0.090 0.440 1.00 98.44 93 SER A O 1
ATOM 724 N N . VAL A 1 94 ? 4.269 -1.044 -1.332 1.00 98.38 94 VAL A N 1
ATOM 725 C CA . VAL A 1 94 ? 5.567 -1.561 -1.793 1.00 98.38 94 VAL A CA 1
ATOM 726 C C . VAL A 1 94 ? 5.610 -1.718 -3.312 1.00 98.38 94 VAL A C 1
ATOM 728 O O . VAL A 1 94 ? 4.571 -1.755 -3.972 1.00 98.38 94 VAL A O 1
ATOM 731 N N . SER A 1 95 ? 6.816 -1.838 -3.873 1.00 98.25 95 SER A N 1
ATOM 732 C CA . SER A 1 95 ? 7.043 -2.264 -5.255 1.00 98.25 95 SER A CA 1
ATOM 733 C C . SER A 1 95 ? 7.951 -3.493 -5.286 1.00 98.25 95 SER A C 1
ATOM 735 O O . SER A 1 95 ? 9.012 -3.465 -4.659 1.00 98.25 95 SER A O 1
ATOM 737 N N . PRO A 1 96 ? 7.611 -4.550 -6.044 1.00 97.56 96 PRO A N 1
ATOM 738 C CA . PRO A 1 96 ? 8.476 -5.721 -6.190 1.00 97.56 96 PRO A CA 1
ATOM 739 C C . PRO A 1 96 ? 9.812 -5.386 -6.878 1.00 97.56 96 PRO A C 1
ATOM 741 O O . PRO A 1 96 ? 10.814 -6.056 -6.640 1.00 97.56 96 PRO A O 1
ATOM 744 N N . ASN A 1 97 ? 9.872 -4.291 -7.647 1.00 97.19 97 ASN A N 1
ATOM 745 C CA . ASN A 1 97 ? 11.102 -3.813 -8.288 1.00 97.19 97 ASN A CA 1
ATOM 746 C C . ASN A 1 97 ? 12.213 -3.425 -7.296 1.00 97.19 97 ASN A C 1
ATOM 748 O O . ASN A 1 97 ? 13.366 -3.304 -7.703 1.00 97.19 97 ASN A O 1
ATOM 752 N N . TRP A 1 98 ? 11.897 -3.229 -6.012 1.00 98.00 98 TRP A N 1
ATOM 753 C CA . TRP A 1 98 ? 12.897 -2.919 -4.986 1.00 98.00 98 TRP A CA 1
ATOM 754 C C . TRP A 1 98 ? 13.533 -4.172 -4.361 1.00 98.00 98 TRP A C 1
ATOM 756 O O . TRP A 1 98 ? 14.362 -4.059 -3.465 1.00 98.00 98 TRP A O 1
ATOM 766 N N . GLY A 1 99 ? 13.151 -5.383 -4.786 1.00 96.75 99 GLY A N 1
ATOM 767 C CA . GLY A 1 99 ? 13.784 -6.628 -4.343 1.00 96.75 99 GLY A CA 1
ATOM 768 C C . GLY A 1 99 ? 13.854 -6.768 -2.816 1.00 96.75 99 GLY A C 1
ATOM 769 O O . GLY A 1 99 ? 12.830 -6.797 -2.133 1.00 96.75 99 GLY A O 1
ATOM 770 N N . ALA A 1 100 ? 15.069 -6.848 -2.267 1.00 97.81 100 ALA A N 1
ATOM 771 C CA . ALA A 1 100 ? 15.289 -7.016 -0.828 1.00 97.81 100 ALA A CA 1
ATOM 772 C C . ALA A 1 100 ? 14.744 -5.848 0.015 1.00 97.81 100 ALA A C 1
ATOM 774 O O . ALA A 1 100 ? 14.291 -6.066 1.139 1.00 97.81 100 ALA A O 1
ATOM 775 N N . GLU A 1 101 ? 14.740 -4.623 -0.517 1.00 98.44 101 GLU A N 1
ATOM 776 C CA . GLU A 1 101 ? 14.182 -3.458 0.180 1.00 98.44 101 GLU A CA 1
ATOM 777 C C . GLU A 1 101 ? 12.655 -3.545 0.281 1.00 98.44 101 GLU A C 1
ATOM 779 O O . GLU A 1 101 ? 12.085 -3.145 1.297 1.00 98.44 101 GLU A O 1
ATOM 784 N N . ALA A 1 102 ? 11.991 -4.142 -0.717 1.00 98.38 102 ALA A N 1
ATOM 785 C CA . ALA A 1 102 ? 10.556 -4.418 -0.653 1.00 98.38 102 ALA A CA 1
ATOM 786 C C . ALA A 1 102 ? 10.236 -5.412 0.469 1.00 98.38 102 ALA A C 1
ATOM 788 O O . ALA A 1 102 ? 9.336 -5.169 1.269 1.00 98.38 102 ALA A O 1
ATOM 789 N N . VAL A 1 103 ? 11.003 -6.505 0.559 1.00 98.62 103 VAL A N 1
ATOM 790 C CA . VAL A 1 103 ? 10.840 -7.528 1.605 1.00 98.62 103 VAL A CA 1
ATOM 791 C C . VAL A 1 103 ? 11.011 -6.917 2.995 1.00 98.62 103 VAL A C 1
ATOM 793 O O . VAL A 1 103 ? 10.144 -7.092 3.850 1.00 98.62 103 VAL A O 1
ATOM 796 N N . ALA A 1 104 ? 12.081 -6.144 3.202 1.00 98.75 104 ALA A N 1
ATOM 797 C CA . ALA A 1 104 ? 12.348 -5.491 4.480 1.00 98.75 104 ALA A CA 1
ATOM 798 C C . ALA A 1 104 ? 11.225 -4.519 4.887 1.00 98.75 104 ALA A C 1
ATOM 800 O O . ALA A 1 104 ? 10.849 -4.458 6.059 1.00 98.75 104 ALA A O 1
ATOM 801 N N . GLU A 1 1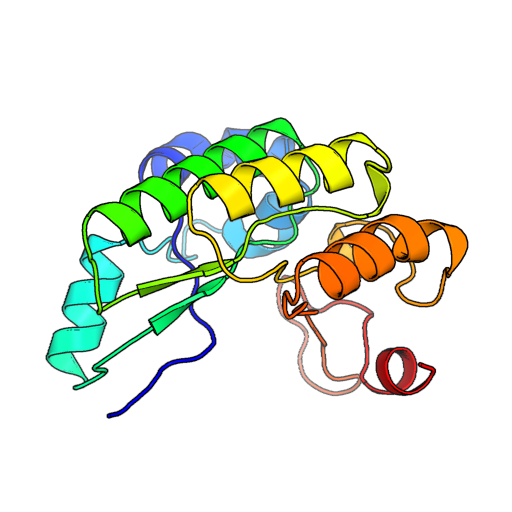05 ? 10.655 -3.780 3.932 1.00 98.81 105 GLU A N 1
ATOM 802 C CA . GLU A 1 105 ? 9.558 -2.854 4.212 1.00 98.81 105 GLU A CA 1
ATOM 803 C C . GLU A 1 105 ? 8.244 -3.582 4.538 1.00 98.81 105 GLU A C 1
ATOM 805 O O . GLU A 1 105 ? 7.536 -3.163 5.456 1.00 98.81 105 GLU A O 1
ATOM 810 N N . VAL A 1 106 ? 7.939 -4.705 3.869 1.00 98.81 106 VAL A N 1
ATOM 811 C CA . VAL A 1 106 ? 6.794 -5.560 4.236 1.00 98.81 106 VAL A CA 1
ATOM 812 C C . VAL A 1 106 ? 6.943 -6.068 5.668 1.00 98.81 106 VAL A C 1
ATOM 814 O O . VAL A 1 106 ? 6.003 -5.967 6.457 1.00 98.81 106 VAL A O 1
ATOM 817 N N . GLU A 1 107 ? 8.118 -6.580 6.035 1.00 98.75 107 GLU A N 1
ATOM 818 C CA . GLU A 1 107 ? 8.377 -7.090 7.385 1.00 98.75 107 GLU A CA 1
ATOM 819 C C . GLU A 1 107 ? 8.271 -5.993 8.450 1.00 98.75 107 GLU A C 1
ATOM 821 O O . GLU A 1 107 ? 7.657 -6.213 9.501 1.00 98.75 107 GLU A O 1
ATOM 826 N N . ARG A 1 108 ? 8.801 -4.795 8.167 1.00 98.81 108 ARG A N 1
ATOM 827 C CA . ARG A 1 108 ? 8.685 -3.624 9.048 1.00 98.81 108 ARG A CA 1
ATOM 828 C C . ARG A 1 108 ? 7.224 -3.241 9.269 1.00 98.81 108 ARG A C 1
ATOM 830 O O . ARG A 1 108 ? 6.790 -3.132 10.413 1.00 98.81 108 ARG A O 1
ATOM 837 N N . CYS A 1 109 ? 6.463 -3.081 8.188 1.00 98.81 109 CYS A N 1
ATOM 838 C CA . CYS A 1 109 ? 5.053 -2.699 8.247 1.00 98.81 109 CYS A CA 1
ATOM 839 C C . CYS A 1 109 ? 4.199 -3.744 8.969 1.00 98.81 109 CYS A C 1
ATOM 841 O O . CYS A 1 109 ? 3.340 -3.400 9.778 1.00 98.81 109 CYS A O 1
ATOM 843 N N . THR A 1 110 ? 4.465 -5.026 8.717 1.00 98.75 110 THR A N 1
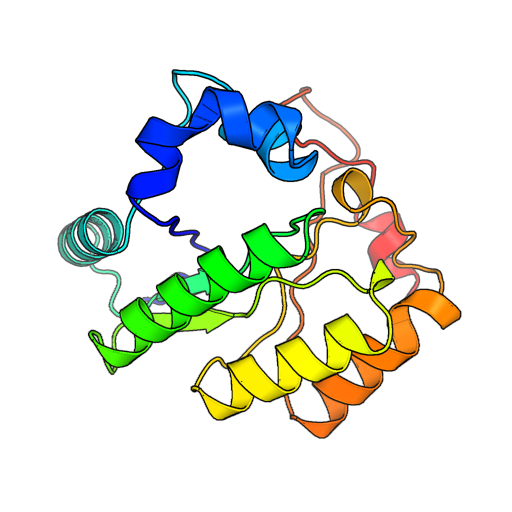ATOM 844 C CA . THR A 1 110 ? 3.765 -6.135 9.378 1.00 98.75 110 THR A CA 1
ATOM 845 C C . THR A 1 110 ? 4.057 -6.153 10.874 1.00 98.75 110 THR A C 1
ATOM 847 O O . THR A 1 110 ? 3.145 -6.287 11.687 1.00 98.75 110 THR A O 1
ATOM 850 N N . SER A 1 111 ? 5.320 -5.943 11.256 1.00 98.69 111 SER A N 1
ATOM 851 C CA . SER A 1 111 ? 5.725 -5.830 12.665 1.00 98.69 111 SER A CA 1
ATOM 852 C C . SER A 1 111 ? 5.072 -4.633 13.365 1.00 98.69 111 SER A C 1
ATOM 854 O O . SER A 1 111 ? 4.832 -4.686 14.568 1.00 98.69 111 SER A O 1
ATOM 856 N N . ALA A 1 112 ? 4.753 -3.577 12.612 1.00 98.62 112 ALA A N 1
ATOM 857 C CA . ALA A 1 112 ? 4.030 -2.400 13.085 1.00 98.62 112 ALA A CA 1
ATOM 858 C C . ALA A 1 112 ? 2.494 -2.560 13.079 1.00 98.62 112 ALA A C 1
ATOM 860 O O . ALA A 1 112 ? 1.783 -1.651 13.501 1.00 98.62 112 ALA A O 1
ATOM 861 N N . GLY A 1 113 ? 1.967 -3.711 12.644 1.00 98.31 113 GLY A N 1
ATOM 862 C CA . GLY A 1 113 ? 0.543 -4.047 12.729 1.00 98.31 113 GLY A CA 1
ATOM 863 C C . GLY A 1 113 ? -0.242 -3.963 11.419 1.00 98.31 113 GLY A C 1
ATOM 864 O O . GLY A 1 113 ? -1.448 -4.224 11.440 1.00 98.31 113 GLY A O 1
ATOM 865 N N . LEU A 1 114 ? 0.402 -3.651 10.286 1.00 98.69 114 LEU A N 1
ATOM 866 C CA . LEU A 1 114 ? -0.245 -3.751 8.973 1.00 98.69 114 LEU A CA 1
ATOM 867 C C . LEU A 1 114 ? -0.473 -5.223 8.599 1.00 98.69 114 LEU A C 1
ATOM 869 O O . LEU A 1 114 ? 0.276 -6.109 9.007 1.00 98.69 114 LEU A O 1
ATOM 873 N N . LYS A 1 115 ? -1.542 -5.497 7.845 1.00 98.56 115 LYS A N 1
ATOM 874 C CA . LYS A 1 115 ? -2.055 -6.861 7.613 1.00 98.56 115 LYS A CA 1
ATOM 875 C C . LYS A 1 115 ? -2.251 -7.210 6.144 1.00 98.56 115 LYS A C 1
ATOM 877 O O . LYS A 1 115 ? -3.023 -8.111 5.835 1.00 98.56 115 LYS A O 1
ATOM 882 N N . GLY A 1 116 ? -1.572 -6.515 5.244 1.00 98.62 116 GLY A N 1
ATOM 883 C CA . GLY A 1 116 ? -1.605 -6.825 3.822 1.00 98.62 116 GLY A CA 1
ATOM 884 C C . GLY A 1 116 ? -0.593 -6.012 3.036 1.00 98.62 116 GLY A C 1
ATOM 885 O O . GLY A 1 116 ? 0.103 -5.160 3.590 1.00 98.62 116 GLY A O 1
ATOM 886 N N . VAL A 1 117 ? -0.514 -6.304 1.745 1.00 98.62 117 VAL A N 1
ATOM 887 C CA . VAL A 1 117 ? 0.433 -5.716 0.798 1.00 98.62 117 VAL A CA 1
ATOM 888 C C . VAL A 1 117 ? -0.332 -5.122 -0.379 1.00 98.62 117 VAL A C 1
ATOM 890 O O . VAL A 1 117 ? -1.262 -5.742 -0.894 1.00 98.62 117 VAL A O 1
ATOM 893 N N . GLY A 1 118 ? 0.101 -3.960 -0.853 1.00 96.81 118 GLY A N 1
ATOM 894 C CA . GLY A 1 118 ? -0.534 -3.262 -1.965 1.00 96.81 118 GLY A CA 1
ATOM 895 C C . GLY A 1 118 ? -1.593 -2.269 -1.494 1.00 96.81 118 GLY A C 1
ATOM 896 O O . GLY A 1 118 ? -1.786 -2.064 -0.302 1.00 96.81 118 GLY A O 1
ATOM 897 N N . GLU A 1 119 ? -2.281 -1.592 -2.397 1.00 97.44 119 GLU A N 1
ATOM 898 C CA . GLU A 1 119 ? -2.524 -1.903 -3.805 1.00 97.44 119 GLU A CA 1
ATOM 899 C C . GLU A 1 119 ? -1.302 -1.745 -4.729 1.00 97.44 119 GLU A C 1
ATOM 901 O O . GLU A 1 119 ? -0.825 -0.641 -5.005 1.00 97.44 119 GLU A O 1
ATOM 906 N N . LEU A 1 120 ? -0.820 -2.861 -5.282 1.00 97.25 120 LEU A N 1
ATOM 907 C CA . LEU A 1 120 ? 0.214 -2.842 -6.315 1.00 97.25 120 LEU A CA 1
ATOM 908 C C . LEU A 1 120 ? -0.356 -2.284 -7.622 1.00 97.25 120 LEU A C 1
ATOM 910 O O . LEU A 1 120 ? -1.438 -2.674 -8.045 1.00 97.25 120 LEU A O 1
ATOM 914 N N . HIS A 1 121 ? 0.404 -1.443 -8.314 1.00 95.06 121 HIS A N 1
ATOM 915 C CA . HIS A 1 121 ? 0.037 -0.865 -9.603 1.00 95.06 121 HIS A CA 1
ATOM 916 C C . HIS A 1 121 ? 1.081 -1.237 -10.667 1.00 95.06 121 HIS A C 1
ATOM 918 O O . HIS A 1 121 ? 1.935 -0.413 -10.997 1.00 95.06 121 HIS A O 1
ATOM 924 N N . PRO A 1 122 ? 1.027 -2.451 -11.257 1.00 93.75 122 PRO A N 1
ATOM 925 C CA . PRO A 1 122 ? 2.095 -2.944 -12.135 1.00 93.75 122 PRO A CA 1
ATOM 926 C C . PRO A 1 122 ? 2.441 -2.002 -13.294 1.00 93.75 122 PRO A C 1
ATOM 928 O O . PRO A 1 122 ? 3.602 -1.869 -13.671 1.00 93.75 122 PRO A O 1
ATOM 931 N N . HIS A 1 123 ? 1.440 -1.295 -13.833 1.00 89.56 123 HIS A N 1
ATOM 932 C CA . HIS A 1 123 ? 1.653 -0.354 -14.927 1.00 89.56 123 HIS A CA 1
ATOM 933 C C . HIS A 1 123 ? 2.476 0.876 -14.518 1.00 89.56 123 HIS A C 1
ATOM 935 O O . HIS A 1 123 ? 3.469 1.169 -15.178 1.00 89.56 123 HIS A O 1
ATOM 941 N N . THR A 1 124 ? 2.088 1.590 -13.456 1.00 90.62 124 THR A N 1
ATOM 942 C CA . THR A 1 124 ? 2.814 2.794 -13.017 1.00 90.62 124 THR A CA 1
ATOM 943 C C . THR A 1 124 ? 4.120 2.437 -12.313 1.00 90.62 124 THR A C 1
ATOM 945 O O . THR A 1 124 ? 5.112 3.137 -12.486 1.00 90.62 124 THR A O 1
ATOM 948 N N . GLN A 1 125 ? 4.153 1.310 -11.594 1.00 94.94 125 GLN A N 1
ATOM 949 C CA . GLN A 1 125 ? 5.356 0.782 -10.946 1.00 94.94 125 GLN A CA 1
ATOM 950 C C . GLN A 1 125 ? 6.354 0.153 -11.922 1.00 94.94 125 GLN A C 1
ATOM 952 O O . GLN A 1 125 ? 7.496 -0.095 -11.537 1.00 94.94 125 GLN A O 1
ATOM 957 N N . GLY A 1 126 ? 5.952 -0.077 -13.175 1.00 94.50 126 GLY A N 1
ATOM 958 C CA . GLY A 1 126 ? 6.842 -0.518 -14.243 1.00 94.50 126 GLY A CA 1
ATOM 959 C C . GLY A 1 126 ? 7.337 -1.954 -14.082 1.00 94.50 126 GLY A C 1
ATOM 960 O O . GLY A 1 126 ? 8.504 -2.219 -14.357 1.00 94.50 126 GLY A O 1
ATOM 961 N N . PHE A 1 127 ? 6.484 -2.876 -13.631 1.00 93.94 127 PHE A N 1
ATOM 962 C CA . PHE A 1 127 ? 6.799 -4.307 -13.612 1.00 93.94 127 PHE A CA 1
ATOM 963 C C . PHE A 1 127 ? 5.724 -5.127 -14.325 1.00 93.94 127 PHE A C 1
ATOM 965 O O . PHE A 1 127 ? 4.553 -4.744 -14.390 1.00 93.94 127 PHE A O 1
ATOM 972 N N . ASP A 1 128 ? 6.124 -6.276 -14.864 1.00 91.75 128 ASP A N 1
ATOM 973 C CA . ASP A 1 128 ? 5.165 -7.279 -15.305 1.00 91.75 128 ASP A CA 1
ATOM 974 C C . ASP A 1 128 ? 4.795 -8.146 -14.107 1.00 91.75 128 ASP A C 1
ATOM 976 O O . ASP A 1 128 ? 5.645 -8.821 -13.533 1.00 91.75 128 ASP A O 1
ATOM 980 N N . ILE A 1 129 ? 3.515 -8.151 -13.743 1.00 91.31 129 ILE A N 1
ATOM 981 C CA . ILE A 1 129 ? 3.000 -9.047 -12.708 1.00 91.31 129 ILE A CA 1
ATOM 982 C C . ILE A 1 129 ? 3.341 -10.512 -13.040 1.00 91.31 129 ILE A C 1
ATOM 984 O O . ILE A 1 129 ? 3.459 -11.322 -12.128 1.00 91.31 129 ILE A O 1
ATOM 988 N N . ALA A 1 130 ? 3.507 -10.864 -14.331 1.00 89.81 130 ALA A N 1
ATOM 989 C CA . ALA A 1 130 ? 3.806 -12.227 -14.802 1.00 89.81 130 ALA A CA 1
ATOM 990 C C . ALA A 1 130 ? 5.277 -12.617 -14.707 1.00 89.81 130 ALA A C 1
ATOM 992 O O . ALA A 1 130 ? 5.614 -13.792 -14.890 1.00 89.81 130 ALA A O 1
ATOM 993 N N . ASP A 1 131 ? 6.143 -11.661 -14.387 1.00 93.50 131 ASP A N 1
ATOM 994 C CA . ASP A 1 131 ? 7.543 -11.931 -14.130 1.00 93.50 131 ASP A CA 1
ATOM 995 C C . ASP A 1 131 ? 7.702 -12.561 -12.741 1.00 93.50 131 ASP A C 1
ATOM 997 O O . ASP A 1 131 ? 7.675 -11.894 -11.704 1.00 93.50 131 ASP A O 1
ATOM 1001 N N . LYS A 1 132 ? 7.876 -13.885 -12.731 1.00 93.12 132 LYS A N 1
ATOM 1002 C CA . LYS A 1 132 ? 8.099 -14.645 -11.499 1.00 93.12 132 LYS A CA 1
ATOM 1003 C C . LYS A 1 132 ? 9.350 -14.185 -10.767 1.00 93.12 132 LYS A C 1
ATOM 1005 O O . LYS A 1 132 ? 9.307 -14.104 -9.553 1.00 93.12 132 LYS A O 1
ATOM 1010 N N . THR A 1 133 ? 10.427 -13.846 -11.470 1.00 95.12 133 THR A N 1
ATOM 1011 C CA . THR A 1 133 ? 11.678 -13.430 -10.827 1.00 95.12 133 THR A CA 1
ATOM 1012 C C . THR A 1 133 ? 11.499 -12.120 -10.063 1.00 95.12 133 THR A C 1
ATOM 1014 O O . THR A 1 133 ? 12.039 -11.975 -8.970 1.00 95.12 133 THR A O 1
ATOM 1017 N N . VAL A 1 134 ? 10.706 -11.191 -10.601 1.00 95.81 134 VAL A N 1
ATOM 1018 C CA . VAL A 1 134 ? 10.381 -9.929 -9.920 1.00 95.81 134 VAL A CA 1
ATOM 1019 C C . VAL A 1 134 ? 9.401 -10.149 -8.762 1.00 95.81 134 VAL A C 1
ATOM 1021 O O . VAL A 1 134 ? 9.565 -9.563 -7.694 1.00 95.81 134 VAL A O 1
ATOM 1024 N N . MET A 1 135 ? 8.391 -11.003 -8.942 1.00 96.12 135 MET A N 1
ATOM 1025 C CA . MET A 1 135 ? 7.311 -11.175 -7.962 1.00 96.12 135 MET A CA 1
ATOM 1026 C C . MET A 1 135 ? 7.617 -12.157 -6.826 1.00 96.12 135 MET A C 1
ATOM 1028 O O . MET A 1 135 ? 7.068 -12.003 -5.735 1.00 96.12 135 MET A O 1
ATOM 1032 N N . GLU A 1 136 ? 8.453 -13.168 -7.064 1.00 96.62 136 GLU A N 1
ATOM 1033 C CA . GLU A 1 136 ? 8.702 -14.287 -6.146 1.00 96.62 136 GLU A CA 1
ATOM 1034 C C . GLU A 1 136 ? 9.140 -13.830 -4.746 1.00 96.62 136 GLU A C 1
ATOM 1036 O O . GLU A 1 136 ? 8.464 -14.222 -3.795 1.00 96.62 136 GLU A O 1
ATOM 1041 N N . PRO A 1 137 ? 10.119 -12.917 -4.566 1.00 97.69 137 PRO A N 1
ATOM 1042 C CA . PRO A 1 137 ? 10.522 -12.484 -3.225 1.00 97.69 137 PRO A CA 1
ATOM 1043 C C . PRO A 1 137 ? 9.377 -11.862 -2.414 1.00 97.69 137 PRO A C 1
ATOM 1045 O O . PRO A 1 137 ? 9.245 -12.100 -1.208 1.00 97.69 137 PRO A O 1
ATOM 1048 N N . LEU A 1 138 ? 8.527 -11.070 -3.077 1.00 97.88 138 LEU A N 1
ATOM 1049 C CA . LEU A 1 138 ? 7.386 -10.415 -2.444 1.00 97.88 138 LEU A CA 1
ATOM 1050 C C . LEU A 1 138 ? 6.290 -11.429 -2.098 1.00 97.88 138 LEU A C 1
ATOM 1052 O O . LEU A 1 138 ? 5.760 -11.408 -0.987 1.00 97.88 138 LEU A O 1
ATOM 1056 N N . MET A 1 139 ? 5.976 -12.334 -3.026 1.00 97.69 139 MET A N 1
ATOM 1057 C CA . MET A 1 139 ? 4.928 -13.342 -2.858 1.00 97.69 139 MET A CA 1
ATOM 1058 C C . MET A 1 139 ? 5.302 -14.408 -1.824 1.00 97.69 139 MET A C 1
ATOM 1060 O O . MET A 1 139 ? 4.465 -14.773 -1.000 1.00 97.69 139 MET A O 1
ATOM 1064 N N . GLU A 1 140 ? 6.555 -14.869 -1.798 1.00 98.12 140 GLU A N 1
ATOM 1065 C CA . GLU A 1 140 ? 7.051 -15.780 -0.761 1.00 98.12 140 GLU A CA 1
ATOM 1066 C C . GLU A 1 140 ? 6.992 -15.136 0.625 1.00 98.12 140 GLU A C 1
ATOM 1068 O O . GLU A 1 140 ? 6.574 -15.774 1.595 1.00 98.12 140 GLU A O 1
ATOM 1073 N N . THR A 1 141 ? 7.364 -13.857 0.718 1.00 98.44 141 THR A N 1
ATOM 1074 C CA . THR A 1 141 ? 7.295 -13.096 1.970 1.00 98.44 141 THR A CA 1
ATOM 1075 C C . THR A 1 141 ? 5.855 -12.935 2.442 1.00 98.44 141 THR A C 1
ATOM 1077 O O . THR A 1 141 ? 5.561 -13.236 3.600 1.00 98.44 141 THR A O 1
ATOM 1080 N N . ALA A 1 142 ? 4.943 -12.533 1.553 1.00 98.31 142 ALA A N 1
ATOM 1081 C CA . ALA A 1 142 ? 3.524 -12.416 1.868 1.00 98.31 142 ALA A CA 1
ATOM 1082 C C . ALA A 1 142 ? 2.933 -13.763 2.316 1.00 98.31 142 ALA A C 1
ATOM 1084 O O . ALA A 1 142 ? 2.283 -13.829 3.356 1.00 98.31 142 ALA A O 1
ATOM 1085 N N . ASN A 1 143 ? 3.238 -14.856 1.608 1.00 98.31 143 ASN A N 1
ATOM 1086 C CA . ASN A 1 143 ? 2.787 -16.200 1.968 1.00 98.31 143 ASN A CA 1
ATOM 1087 C C . ASN A 1 143 ? 3.324 -16.647 3.340 1.00 98.31 143 ASN A C 1
ATOM 1089 O O . ASN A 1 143 ? 2.563 -17.129 4.177 1.00 98.31 143 ASN A O 1
ATOM 1093 N N . ARG A 1 144 ? 4.620 -16.439 3.608 1.00 98.50 144 ARG A N 1
ATOM 1094 C CA . ARG A 1 144 ? 5.248 -16.764 4.900 1.00 98.50 144 ARG A CA 1
ATOM 1095 C C . ARG A 1 144 ? 4.624 -15.991 6.064 1.00 98.50 144 ARG A C 1
ATOM 1097 O O . ARG A 1 144 ? 4.511 -16.539 7.157 1.00 98.50 144 ARG A O 1
ATOM 1104 N N . LEU A 1 145 ? 4.254 -14.732 5.840 1.00 98.31 145 LEU A N 1
ATOM 1105 C CA . LEU A 1 145 ? 3.646 -13.859 6.847 1.00 98.31 145 LEU A CA 1
ATOM 1106 C C . LEU A 1 145 ? 2.112 -13.986 6.914 1.00 98.31 145 LEU A C 1
ATOM 1108 O O . LEU A 1 145 ? 1.495 -13.381 7.787 1.00 98.31 145 LEU A O 1
ATOM 1112 N N . GLY A 1 146 ? 1.493 -14.769 6.023 1.00 98.31 146 GLY A N 1
ATOM 1113 C CA . GLY A 1 146 ? 0.037 -14.919 5.947 1.00 98.31 146 GLY A CA 1
ATOM 1114 C C . GLY A 1 146 ? -0.688 -13.647 5.496 1.00 98.31 146 GLY A C 1
ATOM 1115 O O . GLY A 1 146 ? -1.808 -13.395 5.937 1.00 98.31 146 GLY A O 1
ATOM 1116 N N . LEU A 1 147 ? -0.046 -12.832 4.655 1.00 98.50 147 LEU A N 1
ATOM 1117 C CA . LEU A 1 147 ? -0.559 -11.542 4.202 1.00 98.50 147 LEU A CA 1
ATOM 1118 C C . LEU A 1 147 ? -1.276 -11.665 2.847 1.00 98.50 147 LEU A C 1
ATOM 1120 O O . LEU A 1 147 ? -0.708 -12.229 1.908 1.00 98.50 147 LEU A O 1
ATOM 1124 N N . PRO A 1 148 ? -2.482 -11.093 2.691 1.00 98.12 148 PRO A N 1
ATOM 1125 C CA . PRO A 1 148 ? -3.077 -10.868 1.381 1.00 98.12 148 PRO A CA 1
ATOM 1126 C C . PRO A 1 148 ? -2.275 -9.830 0.583 1.00 98.12 148 PRO A C 1
ATOM 1128 O O . PRO A 1 148 ? -1.719 -8.882 1.143 1.00 98.12 148 PRO A O 1
ATOM 1131 N N . VAL A 1 149 ? -2.268 -9.990 -0.741 1.00 97.62 149 VAL A N 1
ATOM 1132 C CA . VAL A 1 149 ? -1.681 -9.033 -1.688 1.00 97.62 149 VAL A CA 1
ATOM 1133 C C . VAL A 1 149 ? -2.784 -8.523 -2.609 1.00 97.62 149 VAL A C 1
ATOM 1135 O O . VAL A 1 149 ? -3.454 -9.316 -3.271 1.00 97.62 149 VAL A O 1
ATOM 1138 N N . LEU A 1 150 ? -2.967 -7.204 -2.659 1.00 96.94 150 LEU A N 1
ATOM 1139 C CA . LEU A 1 150 ? -3.906 -6.539 -3.558 1.00 96.94 150 LEU A CA 1
ATOM 1140 C C . LEU A 1 150 ? -3.168 -5.987 -4.782 1.00 96.94 150 LEU A C 1
ATOM 1142 O O . LEU A 1 150 ? -2.126 -5.342 -4.655 1.00 96.94 150 LEU A O 1
ATOM 1146 N N . VAL A 1 151 ? -3.730 -6.206 -5.971 1.00 95.06 151 VAL A N 1
ATOM 1147 C CA . VAL A 1 151 ? -3.182 -5.723 -7.245 1.00 95.06 151 VAL A CA 1
ATOM 1148 C C . VAL A 1 151 ? -4.265 -4.974 -8.009 1.00 95.06 151 VAL A C 1
ATOM 1150 O O . VAL A 1 151 ? -5.337 -5.522 -8.260 1.00 95.06 151 VAL A O 1
ATOM 1153 N N . HIS A 1 152 ? -3.957 -3.748 -8.423 1.00 91.38 152 HIS A N 1
ATOM 1154 C CA . HIS A 1 152 ? -4.814 -2.945 -9.277 1.00 91.38 152 HIS A CA 1
ATOM 1155 C C . HIS A 1 152 ? -5.016 -3.618 -10.637 1.00 91.38 152 HIS A C 1
ATOM 1157 O O . HIS A 1 152 ? -4.055 -4.011 -11.312 1.00 91.38 152 HIS A O 1
ATOM 1163 N N . ALA A 1 153 ? -6.270 -3.675 -11.074 1.00 87.06 153 ALA A N 1
ATOM 1164 C CA . ALA A 1 153 ? -6.662 -4.141 -12.394 1.00 87.06 153 ALA A CA 1
ATOM 1165 C C . ALA A 1 153 ? -7.474 -3.058 -13.103 1.00 87.06 153 ALA A C 1
ATOM 1167 O O . ALA A 1 153 ? -8.364 -2.458 -12.509 1.00 87.06 153 ALA A O 1
ATOM 1168 N N . SER A 1 154 ? -7.218 -2.861 -14.393 1.00 82.56 154 SER A N 1
ATOM 1169 C CA . SER A 1 154 ? -8.008 -1.964 -15.237 1.00 82.56 154 SER A CA 1
ATOM 1170 C C . SER A 1 154 ? -8.735 -2.757 -16.319 1.00 82.56 154 SER A C 1
ATOM 1172 O O . SER A 1 154 ? -8.223 -3.741 -16.863 1.00 82.56 154 SER A O 1
ATOM 1174 N N . GLU A 1 155 ? -9.943 -2.340 -16.669 1.00 75.88 155 GLU A N 1
ATOM 1175 C CA . GLU A 1 155 ? -10.721 -2.986 -17.714 1.00 75.88 155 GLU A CA 1
ATOM 1176 C C . GLU A 1 155 ? -10.118 -2.741 -19.118 1.00 75.88 155 GLU A C 1
ATOM 1178 O O . GLU A 1 155 ? -9.645 -1.641 -19.427 1.00 75.88 155 GLU A O 1
ATOM 1183 N N . PRO A 1 156 ? -10.145 -3.744 -20.020 1.00 75.50 156 PRO A N 1
ATOM 1184 C CA . PRO A 1 156 ? -9.535 -3.633 -21.349 1.00 75.50 156 PRO A CA 1
ATOM 1185 C C . PRO A 1 156 ? -10.331 -2.744 -22.319 1.00 75.50 156 PRO A C 1
ATOM 1187 O O . PRO A 1 156 ? -9.822 -2.390 -23.381 1.00 75.50 156 PRO A O 1
ATOM 1190 N N . VAL A 1 157 ? -11.584 -2.414 -21.994 1.00 75.19 157 VAL A N 1
ATOM 1191 C CA . VAL A 1 157 ? -12.534 -1.698 -22.860 1.00 75.19 157 VAL A CA 1
ATOM 1192 C C . VAL A 1 157 ? -13.245 -0.606 -22.070 1.00 75.19 157 VAL A C 1
ATOM 1194 O O . VAL A 1 157 ? -13.540 -0.798 -20.903 1.00 75.19 157 VAL A O 1
ATOM 1197 N N . GLY A 1 158 ? -13.546 0.537 -22.684 1.00 78.19 158 GLY A N 1
ATOM 1198 C CA . GLY A 1 158 ? -14.229 1.649 -22.010 1.00 78.19 158 GLY A CA 1
ATOM 1199 C C . GLY A 1 158 ? -13.488 2.974 -22.151 1.00 78.19 158 GLY A C 1
ATOM 1200 O O . GLY A 1 158 ? -12.563 3.098 -22.955 1.00 78.19 158 GLY A O 1
ATOM 1201 N N . HIS A 1 159 ? -13.910 3.973 -21.376 1.00 76.69 159 HIS A N 1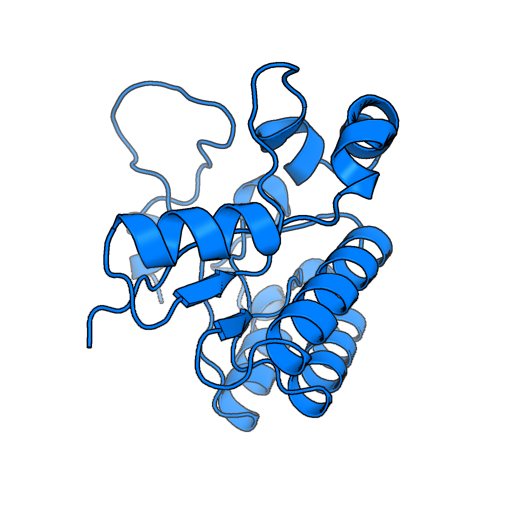
ATOM 1202 C CA . HIS A 1 159 ? -13.336 5.316 -21.427 1.00 76.69 159 HIS A CA 1
ATOM 1203 C C . HIS A 1 159 ? -11.904 5.342 -20.869 1.00 76.69 159 HIS A C 1
ATOM 1205 O O . HIS A 1 159 ? -11.482 4.443 -20.141 1.00 76.69 159 HIS A O 1
ATOM 1211 N N . GLN A 1 160 ? -11.135 6.351 -21.271 1.00 77.62 160 GLN A N 1
ATOM 1212 C CA . GLN A 1 160 ? -9.789 6.596 -20.754 1.00 77.62 160 GLN A CA 1
ATOM 1213 C C . GLN A 1 160 ? -9.883 7.486 -19.512 1.00 77.62 160 GLN A C 1
ATOM 1215 O O . GLN A 1 160 ? -10.637 8.459 -19.520 1.00 77.62 160 GLN A O 1
ATOM 1220 N N . TYR A 1 161 ? -9.119 7.167 -18.471 1.00 75.44 161 TYR A N 1
ATOM 1221 C CA . TYR A 1 161 ? -9.020 7.954 -17.240 1.00 75.44 161 TYR A CA 1
ATOM 1222 C C . TYR A 1 161 ? -7.586 7.887 -16.679 1.00 75.44 161 TYR A C 1
ATOM 1224 O O . TYR A 1 161 ? -6.843 6.961 -17.025 1.00 75.44 161 TYR A O 1
ATOM 1232 N N . PRO A 1 162 ? -7.160 8.865 -15.855 1.00 73.25 162 PRO A N 1
ATOM 1233 C CA . PRO A 1 162 ? -5.828 8.866 -15.254 1.00 73.25 162 PRO A CA 1
ATOM 1234 C C . PRO A 1 162 ? -5.582 7.590 -14.443 1.00 73.25 162 PRO A C 1
ATOM 1236 O O . PRO A 1 162 ? -6.428 7.188 -13.652 1.00 73.25 162 PRO A O 1
ATOM 1239 N N . GLY A 1 163 ? -4.447 6.931 -14.674 1.00 70.19 163 GLY A N 1
ATOM 1240 C CA . GLY A 1 163 ? -4.120 5.660 -14.026 1.00 70.19 163 GLY A CA 1
ATOM 1241 C C . GLY A 1 163 ? -4.686 4.402 -14.666 1.00 70.19 163 GLY A C 1
ATOM 1242 O O . GLY A 1 163 ? -4.351 3.316 -14.198 1.00 70.19 163 GLY A O 1
ATOM 1243 N N . LYS A 1 164 ? -5.485 4.508 -15.740 1.00 77.88 164 LYS A N 1
ATOM 1244 C CA . LYS A 1 164 ? -5.905 3.332 -16.510 1.00 77.88 164 LYS A CA 1
ATOM 1245 C C . LYS A 1 164 ? -4.669 2.614 -17.046 1.00 77.88 164 LYS A C 1
ATOM 1247 O O . LYS A 1 164 ? -4.035 3.052 -18.007 1.00 77.88 164 LYS A O 1
ATOM 1252 N N . GLY A 1 165 ? -4.310 1.522 -16.383 1.00 76.62 165 GLY A N 1
ATOM 1253 C CA . GLY A 1 165 ? -3.124 0.749 -16.688 1.00 76.62 165 GLY A CA 1
ATOM 1254 C C . GLY A 1 165 ? -3.377 -0.281 -17.777 1.00 76.62 165 GLY A C 1
ATOM 1255 O O . GLY A 1 165 ? -4.497 -0.535 -18.214 1.00 76.62 165 GLY A O 1
ATOM 1256 N N . GLN A 1 166 ? -2.304 -0.949 -18.190 1.00 80.62 166 GLN A N 1
ATOM 1257 C CA . GLN A 1 166 ? -2.386 -2.105 -19.088 1.00 80.62 166 GLN A CA 1
ATOM 1258 C C . GLN A 1 166 ? -2.480 -3.439 -18.326 1.00 80.62 166 GLN A C 1
ATOM 1260 O O . GLN A 1 166 ? -2.253 -4.505 -18.910 1.00 80.62 166 GLN A O 1
ATOM 1265 N N . THR A 1 167 ? -2.764 -3.392 -17.023 1.00 78.81 167 THR A N 1
ATOM 1266 C CA . THR A 1 167 ? -2.969 -4.568 -16.167 1.00 78.81 167 THR A CA 1
ATOM 1267 C C . THR A 1 167 ? -4.420 -5.013 -16.278 1.00 78.81 167 THR A C 1
ATOM 1269 O O . THR A 1 167 ? -5.261 -4.662 -15.461 1.00 78.81 167 THR A O 1
ATOM 1272 N N . THR A 1 168 ? -4.733 -5.753 -17.338 1.00 85.75 168 THR A N 1
ATOM 1273 C CA . THR A 1 168 ? -6.092 -6.251 -17.577 1.00 85.75 168 THR A CA 1
ATOM 1274 C C . THR A 1 168 ? -6.340 -7.569 -16.842 1.00 85.75 168 THR A C 1
ATOM 1276 O O . THR A 1 168 ? -5.377 -8.289 -16.551 1.00 85.75 168 THR A O 1
ATOM 1279 N N . PRO A 1 169 ? -7.609 -7.971 -16.609 1.00 82.56 169 PRO A N 1
ATOM 1280 C CA . PRO A 1 169 ? -7.916 -9.267 -16.004 1.00 82.56 169 PRO A CA 1
ATOM 1281 C C . PRO A 1 169 ? -7.233 -10.436 -16.724 1.00 82.56 169 PRO A C 1
ATOM 1283 O O . PRO A 1 169 ? -6.738 -11.352 -16.084 1.00 82.56 169 PRO A O 1
ATOM 1286 N N . GLY A 1 170 ? -7.104 -10.382 -18.056 1.00 82.50 170 GLY A N 1
ATOM 1287 C CA . GLY A 1 170 ? -6.421 -11.421 -18.835 1.00 82.50 170 GLY A CA 1
ATOM 1288 C C . GLY A 1 170 ? -4.921 -11.575 -18.541 1.00 82.50 170 GLY A C 1
ATOM 1289 O O . GLY A 1 170 ? -4.360 -12.618 -18.862 1.00 82.50 170 GLY A O 1
ATOM 1290 N N . LYS A 1 171 ? -4.257 -10.573 -17.947 1.00 82.81 171 LYS A N 1
ATOM 1291 C CA . LYS A 1 171 ? -2.900 -10.730 -17.396 1.00 82.81 171 LYS A CA 1
ATOM 1292 C C . LYS A 1 171 ? -2.940 -11.380 -16.014 1.00 82.81 171 LYS A C 1
ATOM 1294 O O . LYS A 1 171 ? -2.145 -12.273 -15.759 1.00 82.81 171 LYS A O 1
ATOM 1299 N N . LEU A 1 172 ? -3.893 -10.978 -15.172 1.00 82.31 172 LEU A N 1
ATOM 1300 C CA . LEU A 1 172 ? -4.068 -11.495 -13.810 1.00 82.31 172 LEU A CA 1
ATOM 1301 C C . LEU A 1 172 ? -4.587 -12.943 -13.759 1.00 82.31 172 LEU A C 1
ATOM 1303 O O . LEU A 1 172 ? -4.328 -13.643 -12.796 1.00 82.31 172 LEU A O 1
ATOM 1307 N N . TYR A 1 173 ? -5.277 -13.427 -14.793 1.00 80.50 173 TYR A N 1
ATOM 1308 C CA . TYR A 1 173 ? -5.715 -14.830 -14.883 1.00 80.50 173 TYR A CA 1
ATOM 1309 C C . TYR A 1 173 ? -4.618 -15.804 -15.336 1.00 80.50 173 TYR A C 1
ATOM 1311 O O . TYR A 1 173 ? -4.873 -16.999 -15.443 1.00 80.50 173 TYR A O 1
ATOM 1319 N N . LYS A 1 174 ? -3.418 -15.318 -15.674 1.00 77.56 174 LYS A N 1
ATOM 1320 C CA . LYS A 1 174 ? -2.303 -16.185 -16.092 1.00 77.56 174 LYS A CA 1
ATOM 1321 C C . LYS A 1 174 ? -1.536 -16.796 -14.912 1.00 77.56 174 LYS A C 1
ATOM 1323 O O . LYS A 1 174 ? -0.596 -17.550 -15.166 1.00 77.56 174 LYS A O 1
ATOM 1328 N N . PHE A 1 175 ? -1.918 -16.456 -13.681 1.00 59.88 175 PHE A N 1
ATOM 1329 C CA . PHE A 1 175 ? -1.382 -17.017 -12.438 1.00 59.88 175 PHE A CA 1
ATOM 1330 C C . PHE A 1 175 ? -2.237 -18.171 -11.944 1.00 59.88 175 PHE A C 1
ATOM 1332 O O . PHE A 1 175 ? -3.481 -18.053 -12.023 1.00 59.88 175 PHE A O 1
#

Sequence (175 aa):
MVIDSHCHILPPSFQERRSELSRRDATFGSLLSRDDAVLADVEALLVDMDRDGVEHSVVMGMGWTDFRLAQEANEYIIEAVANNPGRLTGFCSVSPNWGAEAVAEVERCTSAGLKGVGELHPHTQGFDIADKTVMEPLMETANRLGLPVLVHASEPVGHQYPGKGQTTPGKLYKF

Organism: NCBI:txid408172

Radius of gyration: 15.69 Å; chains: 1; bounding box: 38×38×40 Å